Protein AF-A0A167ACC4-F1 (afdb_monomer_lite)

Sequence (88 aa):
MIKNILALVLTFSFIFSASALGSDKEATKANYKVCHYKLTSATSNSTYPSWEKKTVRPWQDCPPSWTVAAPNSKITVGIYVYLFTTYR

Radius of gyration: 22.84 Å; chains: 1; bounding box: 39×72×46 Å

Secondary structure (DSSP, 8-state):
----------------------SHHHHTT-S-EEEEEEEEEE-TT--S-SEEEEEE-TTSPPPSEEEEEPTTS--EEEEEEEEEEEE-

Organism: NCBI:txid1365251

Structure (mmCIF, N/CA/C/O backbone):
data_AF-A0A167ACC4-F1
#
_entry.id   AF-A0A167ACC4-F1
#
loop_
_atom_site.group_PDB
_atom_site.id
_atom_site.type_symbol
_atom_site.label_atom_id
_atom_site.label_alt_id
_atom_site.label_comp_id
_atom_site.label_asym_id
_atom_site.label_entity_id
_atom_site.label_seq_id
_atom_site.pdbx_PDB_ins_code
_atom_site.Cartn_x
_atom_site.Cartn_y
_atom_site.Cartn_z
_atom_site.occupancy
_atom_site.B_iso_or_equiv
_atom_site.auth_seq_id
_atom_site.auth_comp_id
_atom_site.auth_asym_id
_atom_site.auth_atom_id
_atom_site.pdbx_PDB_model_num
ATOM 1 N N . MET A 1 1 ? 23.708 56.729 26.563 1.00 37.34 1 MET A N 1
ATOM 2 C CA . MET A 1 1 ? 22.292 56.946 26.200 1.00 37.34 1 MET A CA 1
ATOM 3 C C . MET A 1 1 ? 21.929 55.945 25.103 1.00 37.34 1 MET A C 1
ATOM 5 O O . MET A 1 1 ? 22.644 55.920 24.117 1.00 37.34 1 MET A O 1
ATOM 9 N N . ILE A 1 2 ? 20.906 55.103 25.354 1.00 43.94 2 ILE A N 1
ATOM 10 C CA . ILE A 1 2 ? 20.060 54.324 24.404 1.00 43.94 2 ILE A CA 1
ATOM 11 C C . ILE A 1 2 ? 20.842 53.428 23.404 1.00 43.94 2 ILE A C 1
ATOM 13 O O . ILE A 1 2 ? 21.322 53.913 22.393 1.00 43.94 2 ILE A O 1
ATOM 17 N N . LYS A 1 3 ? 21.158 52.141 23.646 1.00 44.72 3 LYS A N 1
ATOM 18 C CA . LYS A 1 3 ? 20.312 50.918 23.729 1.00 44.72 3 LYS A CA 1
ATOM 19 C C . LYS A 1 3 ? 19.168 50.849 22.698 1.00 44.72 3 LYS A C 1
ATOM 21 O O . LYS A 1 3 ? 18.018 51.060 23.056 1.00 44.72 3 LYS A O 1
ATOM 26 N N . ASN A 1 4 ? 19.484 50.462 21.456 1.00 48.31 4 ASN A N 1
ATOM 27 C CA . ASN A 1 4 ? 18.487 49.973 20.498 1.00 48.31 4 ASN A CA 1
ATOM 28 C C . ASN A 1 4 ? 18.582 48.451 20.377 1.00 48.31 4 ASN A C 1
ATOM 30 O O . ASN A 1 4 ? 19.537 47.889 19.847 1.00 48.31 4 ASN A O 1
ATOM 34 N N . ILE A 1 5 ? 17.575 47.817 20.964 1.00 57.00 5 ILE A N 1
ATOM 35 C CA . ILE A 1 5 ? 17.336 46.383 21.028 1.00 57.00 5 ILE A CA 1
ATOM 36 C C . ILE A 1 5 ? 16.795 45.961 19.661 1.00 57.00 5 ILE A C 1
ATOM 38 O O . ILE A 1 5 ? 15.709 46.387 19.271 1.00 57.00 5 ILE A O 1
ATOM 42 N N . LEU A 1 6 ? 17.559 45.155 18.922 1.00 52.72 6 LEU A N 1
ATOM 43 C CA . LEU A 1 6 ? 17.069 44.533 17.697 1.00 52.72 6 LEU A CA 1
ATOM 44 C C . LEU A 1 6 ? 16.066 43.441 18.090 1.00 52.72 6 LEU A C 1
ATOM 46 O O . LEU A 1 6 ? 16.395 42.520 18.838 1.00 52.72 6 LEU A O 1
ATOM 50 N N . ALA A 1 7 ? 14.825 43.612 17.641 1.00 58.59 7 ALA A N 1
ATOM 51 C CA . ALA A 1 7 ? 13.685 42.787 17.998 1.00 58.59 7 ALA A CA 1
ATOM 52 C C . ALA A 1 7 ? 13.880 41.325 17.563 1.00 58.59 7 ALA A C 1
ATOM 54 O O . ALA A 1 7 ? 14.090 41.019 16.390 1.00 58.59 7 ALA A O 1
ATOM 55 N N . LEU A 1 8 ? 13.781 40.427 18.542 1.00 45.97 8 LEU A N 1
ATOM 56 C CA . LEU A 1 8 ? 13.746 38.982 18.373 1.00 45.97 8 LEU A CA 1
ATOM 57 C C . LEU A 1 8 ? 12.398 38.603 17.736 1.00 45.97 8 LEU A C 1
ATOM 59 O O . LEU A 1 8 ? 11.361 38.632 18.399 1.00 45.97 8 LEU A O 1
ATOM 63 N N . VAL A 1 9 ? 12.393 38.281 16.443 1.00 58.03 9 VAL A N 1
ATOM 64 C CA . VAL A 1 9 ? 11.199 37.782 15.749 1.00 58.03 9 VAL A CA 1
ATOM 65 C C . VAL A 1 9 ? 10.973 36.329 16.171 1.00 58.03 9 VAL A C 1
ATOM 67 O O . VAL A 1 9 ? 11.559 35.405 15.612 1.00 58.03 9 VAL A O 1
ATOM 70 N N . LEU A 1 10 ? 10.136 36.127 17.189 1.00 54.19 10 LEU A N 1
ATOM 71 C CA . LEU A 1 10 ? 9.595 34.817 17.549 1.00 54.19 10 LEU A CA 1
ATOM 72 C C . LEU A 1 10 ? 8.545 34.426 16.503 1.00 54.19 10 LEU A C 1
ATOM 74 O O . LEU A 1 10 ? 7.378 34.806 16.599 1.00 54.19 10 LEU A O 1
ATOM 78 N N . THR A 1 11 ? 8.959 33.683 15.479 1.00 60.22 11 THR A N 1
ATOM 79 C CA . THR A 1 11 ? 8.027 33.019 14.568 1.00 60.22 11 THR A CA 1
ATOM 80 C C . THR A 1 11 ? 7.351 31.875 15.319 1.00 60.22 11 THR A C 1
ATOM 82 O O . THR A 1 11 ? 7.945 30.855 15.661 1.00 60.22 11 THR A O 1
ATOM 85 N N . PH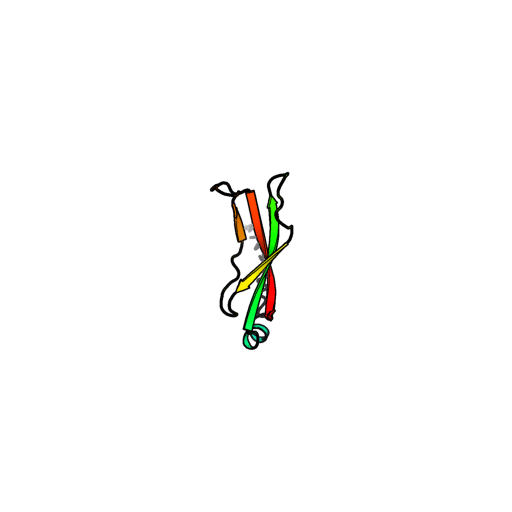E A 1 12 ? 6.082 32.100 15.641 1.00 49.19 12 PHE A N 1
ATOM 86 C CA . PHE A 1 12 ? 5.208 31.148 16.304 1.00 49.19 12 PHE A CA 1
ATOM 87 C C . PHE A 1 12 ? 4.827 30.059 15.291 1.00 49.19 12 PHE A C 1
ATOM 89 O O . PHE A 1 12 ? 3.872 30.202 14.529 1.00 49.19 12 PHE A O 1
ATOM 96 N N . SER A 1 13 ? 5.609 28.982 15.224 1.00 59.66 13 SER A N 1
ATOM 97 C CA . SER A 1 13 ? 5.252 27.802 14.435 1.00 59.66 13 SER A CA 1
ATOM 98 C C . SER A 1 13 ? 4.062 27.108 15.097 1.00 59.66 13 SER A C 1
ATOM 100 O O . SER A 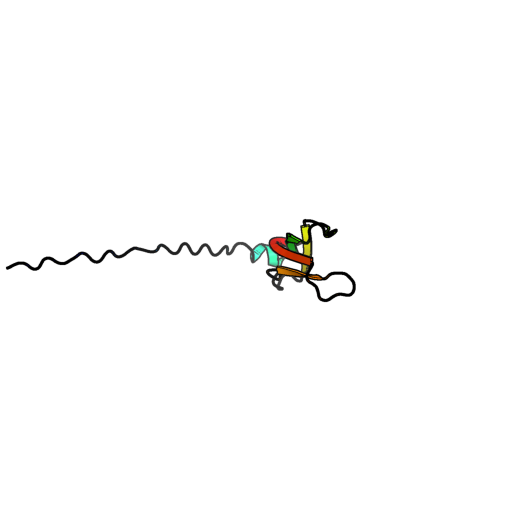1 13 ? 4.230 26.309 16.017 1.00 59.66 13 SER A O 1
ATOM 102 N N . PHE A 1 14 ? 2.844 27.416 14.646 1.00 54.16 14 PHE A N 1
ATOM 103 C CA . PHE A 1 14 ? 1.668 26.602 14.944 1.00 54.16 14 PHE A CA 1
ATOM 104 C C . PHE A 1 14 ? 1.860 25.229 14.292 1.00 54.16 14 PHE A C 1
ATOM 106 O O . PHE A 1 14 ? 1.642 25.052 13.094 1.00 54.16 14 PHE A O 1
ATOM 113 N N . ILE A 1 15 ? 2.296 24.246 15.079 1.00 63.97 15 ILE A N 1
ATOM 114 C CA . ILE A 1 15 ? 2.270 22.845 14.666 1.00 63.97 15 ILE A CA 1
ATOM 115 C C . ILE A 1 15 ? 0.809 22.400 14.751 1.00 63.97 15 ILE A C 1
ATOM 117 O O . ILE A 1 15 ? 0.302 22.082 15.826 1.00 63.97 15 ILE A O 1
ATOM 121 N N . PHE A 1 16 ? 0.109 22.410 13.617 1.00 51.50 16 PHE A N 1
ATOM 122 C CA . PHE A 1 16 ? -1.209 21.793 13.510 1.00 51.50 16 PHE A CA 1
ATOM 123 C C . PHE A 1 16 ? -1.031 20.271 13.445 1.00 51.50 16 PHE A C 1
ATOM 125 O O . PHE A 1 16 ? -1.027 19.668 12.374 1.00 51.50 16 PHE A O 1
ATOM 132 N N . SER A 1 17 ? -0.834 19.637 14.600 1.00 55.59 17 SER A N 1
ATOM 133 C CA . SER A 1 17 ? -0.899 18.179 14.719 1.00 55.59 17 SER A CA 1
ATOM 134 C C . SER A 1 17 ? -2.364 17.752 14.723 1.00 55.59 17 SER A C 1
ATOM 136 O O . SER A 1 17 ? -2.968 17.566 15.776 1.00 55.59 17 SER A O 1
ATOM 138 N N . ALA A 1 18 ? -2.957 17.609 13.539 1.00 53.72 18 ALA A N 1
ATOM 139 C CA . ALA A 1 18 ? -4.219 16.895 13.395 1.00 53.72 18 ALA A CA 1
ATOM 140 C C . ALA A 1 18 ? -3.959 15.387 13.548 1.00 53.72 18 ALA A C 1
ATOM 142 O O . ALA A 1 18 ? -3.673 14.694 12.574 1.00 53.72 18 ALA A O 1
ATOM 143 N N . SER A 1 19 ? -4.039 14.860 14.769 1.00 59.31 19 SER A N 1
ATOM 144 C CA . SER A 1 19 ? -4.155 13.418 14.990 1.00 59.31 19 SER A CA 1
ATOM 145 C C . SER A 1 19 ? -5.621 13.015 14.823 1.00 59.31 19 SER A C 1
ATOM 147 O O . SER A 1 19 ? -6.470 13.258 15.681 1.00 59.31 19 SER A O 1
ATOM 149 N N . ALA A 1 20 ? -5.941 12.414 13.678 1.00 53.44 20 ALA A N 1
ATOM 150 C CA . ALA A 1 20 ? -7.252 11.837 13.420 1.00 53.44 20 ALA A CA 1
ATOM 151 C C . ALA A 1 20 ? -7.474 10.601 14.318 1.00 53.44 20 ALA A C 1
ATOM 153 O O . ALA A 1 20 ? -7.194 9.475 13.923 1.00 53.44 20 ALA A O 1
ATOM 154 N N . LEU A 1 21 ? -8.019 10.804 15.520 1.00 50.09 21 LEU A N 1
ATOM 155 C CA . LEU A 1 21 ? -8.464 9.756 16.462 1.00 50.09 21 LEU A CA 1
ATOM 156 C C . LEU A 1 21 ? -9.772 9.053 16.023 1.00 50.09 21 LEU A C 1
ATOM 158 O O . LEU A 1 21 ? -10.500 8.486 16.832 1.00 50.09 21 LEU A O 1
ATOM 162 N N . GLY A 1 22 ? -10.110 9.106 14.733 1.00 48.50 22 GLY A N 1
ATOM 163 C CA . GLY A 1 22 ? -11.404 8.656 14.214 1.00 48.50 22 GLY A CA 1
ATOM 164 C C . GLY A 1 22 ? -11.536 7.152 13.957 1.00 48.50 22 GLY A C 1
ATOM 165 O O . GLY A 1 22 ? -12.620 6.721 13.587 1.00 48.50 22 GLY A O 1
ATOM 166 N N . SER A 1 23 ? -10.481 6.342 14.111 1.00 53.91 23 SER A N 1
ATOM 167 C CA . SER A 1 23 ? -10.490 4.951 13.612 1.00 53.91 23 SER A CA 1
ATOM 168 C C . SER A 1 23 ? -10.804 3.872 14.659 1.00 53.91 23 SER A C 1
ATOM 170 O O . SER A 1 23 ? -11.227 2.776 14.293 1.00 53.91 23 SER A O 1
ATOM 172 N N . ASP A 1 24 ? -10.673 4.156 15.957 1.00 52.25 24 ASP A N 1
ATOM 173 C CA . ASP A 1 24 ? -10.672 3.084 16.970 1.00 52.25 24 ASP A CA 1
ATOM 174 C C . ASP A 1 24 ? -12.068 2.508 17.267 1.00 52.25 24 ASP A C 1
ATOM 176 O O . ASP A 1 24 ? -12.223 1.329 17.603 1.00 52.25 24 ASP A O 1
ATOM 180 N N . LYS A 1 25 ? -13.125 3.318 17.116 1.00 50.91 25 LYS A N 1
ATOM 181 C CA . LYS A 1 25 ? -14.501 2.886 17.425 1.00 50.91 25 LYS A CA 1
ATOM 182 C C . LYS A 1 25 ? -15.167 2.093 16.301 1.00 50.91 25 LYS A C 1
ATOM 184 O O . LYS A 1 25 ? -16.084 1.324 16.569 1.00 50.91 25 LYS A O 1
ATOM 189 N N . GLU A 1 26 ? -14.715 2.262 15.064 1.00 53.84 26 GLU A N 1
ATOM 190 C CA . GLU A 1 26 ? -15.240 1.524 13.910 1.00 53.84 26 GLU A CA 1
ATOM 191 C C . GLU A 1 26 ? -14.486 0.195 13.720 1.00 53.84 26 GLU A C 1
ATOM 193 O O . GLU A 1 26 ? -15.082 -0.826 13.380 1.00 53.84 26 GLU A O 1
ATOM 198 N N . ALA A 1 27 ? -13.198 0.168 14.085 1.00 56.31 27 ALA A N 1
ATOM 199 C CA . ALA A 1 27 ? -12.363 -1.031 14.079 1.00 56.31 27 ALA A CA 1
ATOM 200 C C . ALA A 1 27 ? -12.805 -2.116 15.082 1.00 56.31 27 ALA A C 1
ATOM 202 O O . ALA A 1 27 ? -12.564 -3.298 14.847 1.00 56.31 27 ALA A O 1
ATOM 203 N N . THR A 1 28 ? -13.463 -1.751 16.188 1.00 59.88 28 THR A N 1
ATOM 204 C CA . THR A 1 28 ? -13.807 -2.685 17.283 1.00 59.88 28 THR A CA 1
ATOM 205 C C . THR A 1 28 ? -14.938 -3.665 16.957 1.00 59.88 28 THR A C 1
ATOM 207 O O . THR A 1 28 ? -15.099 -4.650 17.674 1.00 59.88 28 THR A O 1
ATOM 210 N N . LYS A 1 29 ? -15.704 -3.442 15.879 1.00 71.00 29 LYS A N 1
ATOM 211 C CA . LYS A 1 29 ? -16.771 -4.357 15.420 1.00 71.00 29 LYS A CA 1
ATOM 212 C C . LYS A 1 29 ? -16.466 -5.065 14.097 1.00 71.00 29 LYS A C 1
ATOM 214 O O . LYS A 1 29 ? -17.238 -5.927 13.687 1.00 71.00 29 LYS A O 1
ATOM 219 N N . ALA A 1 30 ? -15.383 -4.692 13.423 1.00 75.88 30 ALA A N 1
ATOM 220 C CA . ALA A 1 30 ? -15.026 -5.234 12.120 1.00 75.88 30 ALA A CA 1
ATOM 221 C C . ALA A 1 30 ? -14.251 -6.546 12.261 1.00 75.88 30 ALA A C 1
ATOM 223 O O . ALA A 1 30 ? -13.401 -6.682 13.140 1.00 75.88 30 ALA A O 1
ATOM 224 N N . ASN A 1 31 ? -14.499 -7.498 11.364 1.00 85.81 31 ASN A N 1
ATOM 225 C CA . ASN A 1 31 ? -13.735 -8.745 11.315 1.00 85.81 31 ASN A CA 1
ATOM 226 C C . ASN A 1 31 ? -12.411 -8.540 10.578 1.00 85.81 31 ASN A C 1
ATOM 228 O O . ASN A 1 31 ? -11.418 -9.205 10.878 1.00 85.81 31 ASN A O 1
ATOM 232 N N . TYR A 1 32 ? -12.392 -7.601 9.626 1.00 86.75 32 TYR A N 1
ATOM 233 C CA . TYR A 1 32 ? -11.241 -7.346 8.779 1.00 86.75 32 TYR A CA 1
ATOM 234 C C . TYR A 1 32 ? -11.033 -5.863 8.488 1.00 86.75 32 TYR A C 1
ATOM 236 O O . TYR A 1 32 ? -11.961 -5.068 8.330 1.00 86.75 32 TYR A O 1
ATOM 244 N N . LYS A 1 33 ? -9.759 -5.518 8.336 1.00 92.19 33 LYS A N 1
ATOM 245 C CA . LYS A 1 33 ? -9.292 -4.233 7.837 1.00 92.19 33 LYS A CA 1
ATOM 246 C C . LYS A 1 33 ? -8.878 -4.404 6.380 1.00 92.19 33 LYS A C 1
ATOM 248 O O . LYS A 1 33 ? -8.078 -5.280 6.062 1.00 92.19 33 LYS A O 1
ATOM 253 N N . VAL A 1 34 ? -9.418 -3.584 5.487 1.00 94.75 34 VAL A N 1
ATOM 254 C CA . VAL A 1 34 ? -9.085 -3.583 4.058 1.00 94.75 34 VAL A CA 1
ATOM 255 C C . VAL A 1 34 ? -8.280 -2.330 3.740 1.00 94.75 34 VAL A C 1
ATOM 257 O O . VAL A 1 34 ? -8.796 -1.216 3.777 1.00 94.75 34 VAL A O 1
ATOM 260 N N . CYS A 1 35 ? -7.016 -2.534 3.405 1.00 95.12 35 CYS A N 1
ATOM 261 C CA . CYS A 1 35 ? -6.052 -1.512 3.037 1.00 95.12 35 CYS A CA 1
ATOM 262 C C . CYS A 1 35 ? -6.111 -1.282 1.521 1.00 95.12 35 CYS A C 1
ATOM 264 O O . CYS A 1 35 ? -5.919 -2.231 0.755 1.00 95.12 35 CYS A O 1
ATOM 266 N N . HIS A 1 36 ? -6.364 -0.049 1.081 1.00 96.31 36 HIS A N 1
ATOM 267 C CA . HIS A 1 36 ? -6.446 0.316 -0.337 1.00 96.31 36 HIS A CA 1
ATOM 268 C C . HIS A 1 36 ? -5.163 1.001 -0.791 1.00 96.31 36 HIS A C 1
ATOM 270 O O . HIS A 1 36 ? -4.677 1.941 -0.156 1.00 96.31 36 HIS A O 1
ATOM 276 N N . TYR A 1 37 ? -4.641 0.534 -1.919 1.00 97.19 37 TYR A N 1
ATOM 277 C CA . TYR A 1 37 ? -3.371 0.959 -2.481 1.00 97.19 37 TYR A CA 1
ATOM 278 C C . TYR A 1 37 ? -3.536 1.447 -3.908 1.00 97.19 37 TYR A C 1
ATOM 280 O O . TYR A 1 37 ? -4.278 0.852 -4.691 1.00 97.19 37 TYR A O 1
ATOM 288 N N . LYS A 1 38 ? -2.767 2.473 -4.263 1.00 96.56 38 LYS A N 1
ATOM 289 C CA . LYS A 1 38 ? -2.663 2.970 -5.632 1.00 96.56 38 LYS A CA 1
ATOM 290 C C . LYS A 1 38 ? -1.269 2.702 -6.182 1.00 96.56 38 LYS A C 1
ATOM 292 O O . LYS A 1 38 ? -0.281 2.905 -5.476 1.00 96.56 38 LYS A O 1
ATOM 297 N N . LEU A 1 39 ? -1.196 2.260 -7.433 1.00 95.00 39 LEU A N 1
ATOM 298 C CA . LEU A 1 39 ? 0.062 2.125 -8.160 1.00 95.00 39 LEU A CA 1
ATOM 299 C C . LEU A 1 39 ? 0.600 3.530 -8.466 1.00 95.00 39 LEU A C 1
ATOM 301 O O . LEU A 1 39 ? -0.065 4.313 -9.146 1.00 95.00 39 LEU A O 1
ATOM 305 N N . THR A 1 40 ? 1.768 3.875 -7.929 1.00 93.75 40 THR A N 1
ATOM 306 C CA . THR A 1 40 ? 2.374 5.213 -8.082 1.00 93.75 40 THR A CA 1
ATOM 307 C C . THR A 1 40 ? 3.577 5.217 -9.012 1.00 93.75 40 THR A C 1
ATOM 309 O O . THR A 1 40 ? 3.903 6.246 -9.595 1.00 93.75 40 THR A O 1
ATOM 312 N N . SER A 1 41 ? 4.222 4.068 -9.175 1.00 89.38 41 SER A N 1
ATOM 313 C CA . SER A 1 41 ? 5.311 3.864 -10.117 1.00 89.38 41 SER A CA 1
ATOM 314 C C . SER A 1 41 ? 5.126 2.509 -10.768 1.00 89.38 41 SER A C 1
ATOM 316 O O . SER A 1 41 ? 4.799 1.543 -10.078 1.00 89.38 41 SER A O 1
ATOM 318 N N . ALA A 1 42 ? 5.299 2.452 -12.082 1.00 88.88 42 ALA A N 1
ATOM 319 C CA . ALA A 1 42 ? 5.222 1.228 -12.853 1.00 88.88 42 ALA A CA 1
ATOM 320 C C . ALA A 1 42 ? 6.091 1.354 -14.105 1.00 88.88 42 ALA A C 1
ATOM 322 O O . ALA A 1 42 ? 6.275 2.456 -14.629 1.00 88.88 42 ALA A O 1
ATOM 323 N N . THR A 1 43 ? 6.612 0.236 -14.601 1.00 84.69 43 THR A N 1
ATOM 324 C CA . THR A 1 43 ? 7.215 0.204 -15.938 1.00 84.69 43 THR A CA 1
ATOM 325 C C . THR A 1 43 ? 6.154 0.513 -17.001 1.00 84.69 43 THR A C 1
ATOM 327 O O . THR A 1 43 ? 4.969 0.235 -16.813 1.00 84.69 43 THR A O 1
ATOM 330 N N . SER A 1 44 ? 6.563 1.095 -18.132 1.00 77.00 44 SER A N 1
ATOM 331 C CA . SER A 1 44 ? 5.652 1.584 -19.185 1.00 77.00 44 SER A CA 1
ATOM 332 C C . SER A 1 44 ? 4.703 0.522 -19.755 1.00 77.00 44 SER A C 1
ATOM 334 O O . SER A 1 44 ? 3.615 0.865 -20.204 1.00 77.00 44 SER A O 1
ATOM 336 N N . ASN A 1 45 ? 5.082 -0.757 -19.682 1.00 73.44 45 ASN A N 1
ATOM 337 C CA . ASN A 1 45 ? 4.281 -1.898 -20.139 1.00 73.44 45 ASN A CA 1
ATOM 338 C C . ASN A 1 45 ? 3.708 -2.726 -18.973 1.00 73.44 45 ASN A C 1
ATOM 340 O O . ASN A 1 45 ? 3.457 -3.922 -19.117 1.00 73.44 45 ASN A O 1
ATOM 344 N N . SER A 1 46 ? 3.562 -2.124 -17.792 1.00 77.56 46 SER A N 1
ATOM 345 C CA . SER A 1 46 ? 3.025 -2.803 -16.617 1.00 77.56 46 SER A CA 1
ATOM 346 C C . SER A 1 46 ? 1.583 -3.256 -16.848 1.00 77.56 46 SER A C 1
ATOM 348 O O . SER A 1 46 ? 0.699 -2.445 -17.110 1.00 77.56 46 SER A O 1
ATOM 350 N N . THR A 1 47 ? 1.333 -4.551 -16.660 1.00 87.12 47 THR A N 1
ATOM 351 C CA . THR A 1 47 ? -0.016 -5.138 -16.641 1.00 87.12 47 THR A CA 1
ATOM 352 C C . THR A 1 47 ? -0.666 -5.078 -15.256 1.00 87.12 47 THR A C 1
ATOM 354 O O . THR A 1 47 ? -1.784 -5.557 -15.081 1.00 87.12 47 THR A O 1
ATOM 357 N N . TYR A 1 48 ? 0.033 -4.534 -14.254 1.00 89.69 48 TYR A N 1
ATOM 358 C CA . TYR A 1 48 ? -0.486 -4.427 -12.895 1.00 89.69 48 TYR A CA 1
ATOM 359 C C . TYR A 1 48 ? -1.613 -3.390 -12.809 1.00 89.69 48 TYR A C 1
ATOM 361 O O . TYR A 1 48 ? -1.510 -2.316 -13.410 1.00 89.69 48 TYR A O 1
ATOM 369 N N . PRO A 1 49 ? -2.691 -3.682 -12.060 1.00 92.56 49 PRO A N 1
ATOM 370 C CA . PRO A 1 49 ? -3.837 -2.790 -11.964 1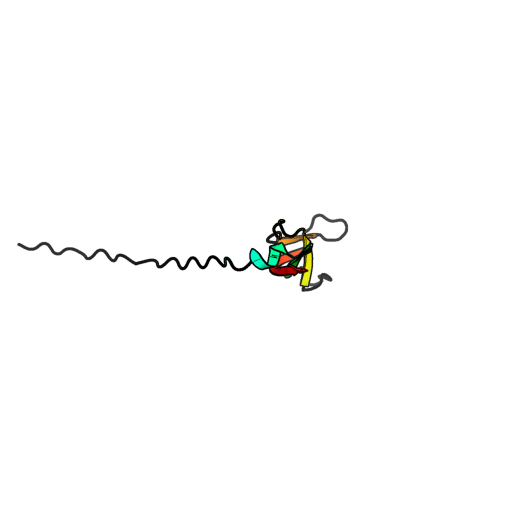.00 92.56 49 PRO A CA 1
ATOM 371 C C . PRO A 1 49 ? -3.475 -1.485 -11.247 1.00 92.56 49 PRO A C 1
ATOM 373 O O . PRO A 1 49 ? -2.660 -1.456 -10.329 1.00 92.56 49 PRO A O 1
ATOM 376 N N . SER A 1 50 ? -4.135 -0.382 -11.594 1.00 93.94 50 SER A N 1
ATOM 377 C CA . SER A 1 50 ? -3.883 0.910 -10.936 1.00 93.94 50 SER A CA 1
ATOM 378 C C . SER A 1 50 ? -4.267 0.932 -9.449 1.00 93.94 50 SER A C 1
ATOM 380 O O . SER A 1 50 ? -3.778 1.785 -8.705 1.00 93.94 50 SER A O 1
ATOM 382 N N . TRP A 1 51 ? -5.098 -0.018 -9.009 1.00 95.19 51 TRP A N 1
ATOM 383 C CA . TRP A 1 51 ? -5.569 -0.163 -7.636 1.00 95.19 51 TRP A CA 1
ATOM 384 C C . TRP A 1 51 ? -5.453 -1.599 -7.148 1.00 95.19 51 TRP A C 1
ATOM 386 O O . TRP A 1 51 ? -5.832 -2.533 -7.850 1.00 95.19 51 TRP A O 1
ATOM 396 N N . GLU A 1 52 ? -5.025 -1.749 -5.900 1.00 96.19 52 GLU A N 1
ATOM 397 C CA . GLU A 1 52 ? -4.967 -3.030 -5.207 1.00 96.19 52 GLU A CA 1
ATOM 398 C C . GLU A 1 52 ? -5.461 -2.925 -3.768 1.00 96.19 52 GLU A C 1
ATOM 400 O O . GLU A 1 52 ? -5.531 -1.843 -3.178 1.00 96.19 52 GLU A O 1
ATOM 405 N N . LYS A 1 53 ? -5.837 -4.074 -3.203 1.00 95.56 53 LYS A N 1
ATOM 406 C CA . LYS A 1 53 ? -6.376 -4.171 -1.847 1.00 95.56 53 LYS A C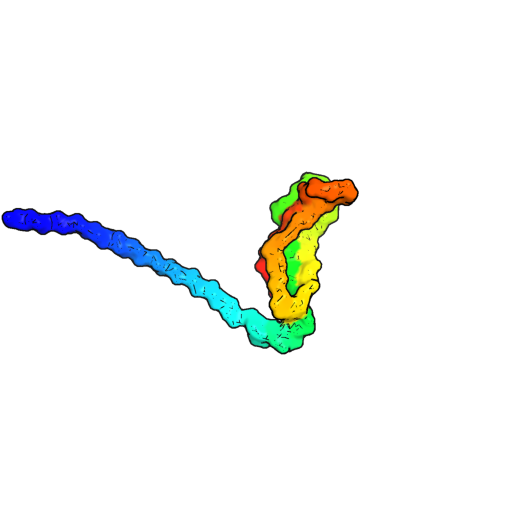A 1
ATOM 407 C C . LYS A 1 53 ? -5.702 -5.306 -1.099 1.00 95.56 53 LYS A C 1
ATOM 409 O O . LYS A 1 53 ? -5.558 -6.401 -1.634 1.00 95.56 53 LYS A O 1
ATOM 414 N N . LYS A 1 54 ? -5.364 -5.066 0.166 1.00 93.56 54 LYS A N 1
ATOM 415 C CA . LYS A 1 54 ? -4.910 -6.110 1.090 1.00 93.56 54 LYS A CA 1
ATOM 416 C C . LYS A 1 54 ? -5.841 -6.181 2.281 1.00 93.56 54 LYS A C 1
ATOM 418 O O . LYS A 1 54 ? -6.206 -5.155 2.846 1.00 93.56 54 LYS A O 1
ATOM 423 N N . THR A 1 55 ? -6.215 -7.397 2.650 1.00 94.44 55 THR A N 1
ATOM 424 C CA . THR A 1 55 ? -7.043 -7.644 3.829 1.00 94.44 55 THR A CA 1
ATOM 425 C C . THR A 1 55 ? -6.136 -8.092 4.962 1.00 94.44 55 THR A C 1
ATOM 427 O O . THR A 1 55 ? -5.371 -9.041 4.802 1.00 94.44 55 THR A O 1
ATOM 430 N N . VAL A 1 56 ? -6.208 -7.399 6.092 1.00 92.94 56 VAL A N 1
ATOM 431 C CA . VAL A 1 56 ? -5.438 -7.682 7.305 1.00 92.94 56 VAL A CA 1
ATOM 432 C C . VAL A 1 56 ? -6.380 -7.757 8.503 1.00 92.94 56 VAL A C 1
ATOM 434 O O . VAL A 1 56 ? -7.568 -7.426 8.412 1.00 92.94 56 VAL A O 1
ATOM 437 N N . ARG A 1 57 ? -5.873 -8.226 9.644 1.00 91.81 57 ARG A N 1
ATOM 438 C CA . ARG A 1 57 ? -6.664 -8.243 10.880 1.00 91.81 57 ARG A CA 1
ATOM 439 C C . ARG A 1 57 ? -6.941 -6.806 11.365 1.00 91.81 57 ARG A C 1
ATOM 441 O O . ARG A 1 57 ? -6.130 -5.918 11.102 1.00 91.81 57 ARG A O 1
ATOM 448 N N . PRO A 1 58 ? -8.026 -6.555 12.117 1.00 88.81 58 PRO A N 1
ATOM 449 C CA . PRO A 1 58 ? -8.397 -5.210 12.578 1.00 88.81 58 PRO A CA 1
ATOM 450 C C . PRO A 1 58 ? -7.304 -4.479 13.368 1.00 88.81 58 PRO A C 1
ATOM 452 O O . PRO A 1 58 ? -7.178 -3.262 13.279 1.00 88.81 58 PRO A O 1
ATOM 455 N N . TRP A 1 59 ? -6.463 -5.215 14.092 1.00 84.75 59 TRP A N 1
ATOM 456 C CA . TRP A 1 59 ? -5.351 -4.666 14.874 1.00 84.75 59 TRP A CA 1
ATOM 457 C C . TRP A 1 59 ? -4.012 -4.632 14.127 1.00 84.75 59 TRP A C 1
ATOM 459 O O . TRP A 1 59 ? -3.025 -4.162 14.677 1.00 84.75 59 TRP A O 1
A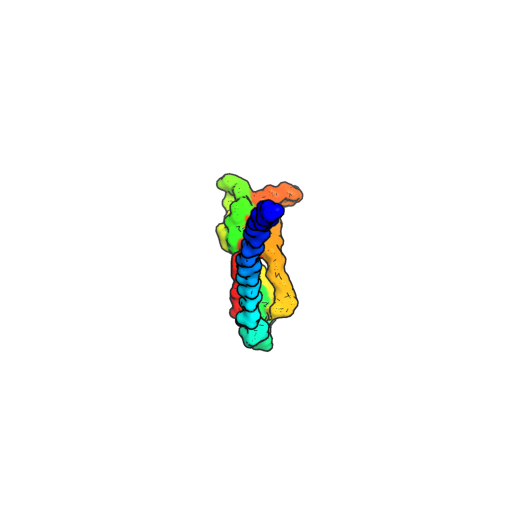TOM 469 N N . GLN A 1 60 ? -3.942 -5.163 12.904 1.00 91.19 60 GLN A N 1
ATOM 470 C CA . GLN A 1 60 ? -2.722 -5.128 12.101 1.00 91.19 60 GLN A CA 1
ATOM 471 C C . GLN A 1 60 ? -2.655 -3.842 11.293 1.00 91.19 60 GLN A C 1
ATOM 473 O O . GLN A 1 60 ? -3.651 -3.424 10.700 1.00 91.19 60 GLN A O 1
ATOM 478 N N . ASP A 1 61 ? -1.479 -3.236 11.229 1.00 90.38 61 ASP A N 1
ATOM 479 C CA . ASP A 1 61 ? -1.271 -2.053 10.406 1.00 90.38 61 ASP A CA 1
ATOM 480 C C . ASP A 1 61 ? -1.234 -2.400 8.920 1.00 90.38 61 ASP A C 1
ATOM 482 O O . ASP A 1 61 ? -0.734 -3.448 8.502 1.00 90.38 61 ASP A O 1
ATOM 486 N N . CYS A 1 62 ? -1.764 -1.486 8.111 1.00 92.25 62 CYS A N 1
ATOM 487 C CA . CYS A 1 62 ? -1.578 -1.527 6.672 1.00 92.25 62 CYS A CA 1
ATOM 488 C C . CYS A 1 62 ? -0.123 -1.156 6.365 1.00 92.25 62 CYS A C 1
ATOM 490 O O . CYS A 1 62 ? 0.305 -0.067 6.753 1.00 92.25 62 CYS A O 1
ATOM 492 N N . PRO A 1 63 ? 0.640 -1.997 5.641 1.00 93.19 63 PRO A N 1
ATOM 493 C CA . PRO A 1 63 ? 1.961 -1.600 5.173 1.00 93.19 63 PRO A CA 1
ATOM 494 C C . PRO A 1 63 ? 1.874 -0.275 4.404 1.00 93.19 63 PRO A C 1
ATOM 496 O O . PRO A 1 63 ? 0.962 -0.137 3.583 1.00 93.19 63 PRO A O 1
ATOM 499 N N . PRO A 1 64 ? 2.790 0.682 4.616 1.00 94.12 64 PRO A N 1
ATOM 500 C CA . PRO A 1 64 ? 2.723 1.994 3.967 1.00 94.12 64 PRO A CA 1
ATOM 501 C C . PRO A 1 64 ? 2.906 1.903 2.446 1.00 94.12 64 PRO A C 1
ATOM 503 O O . PRO A 1 64 ? 2.353 2.697 1.686 1.00 94.12 64 PRO A O 1
ATOM 506 N N . SER A 1 65 ? 3.657 0.910 1.982 1.00 94.69 65 SER A N 1
ATOM 507 C CA . SER A 1 65 ? 3.835 0.611 0.568 1.00 94.69 65 SER A CA 1
ATOM 508 C C . SER A 1 65 ? 4.263 -0.839 0.379 1.00 94.69 65 SER A C 1
ATOM 510 O O . SER A 1 65 ? 4.631 -1.530 1.333 1.00 94.69 65 SER A O 1
ATOM 512 N N . TRP A 1 66 ? 4.198 -1.319 -0.858 1.00 91.81 66 TRP A N 1
ATOM 513 C CA . TRP A 1 66 ? 4.827 -2.575 -1.245 1.00 91.81 66 TRP A CA 1
ATOM 514 C C . TRP A 1 66 ? 5.239 -2.548 -2.715 1.00 91.81 66 TRP A C 1
ATO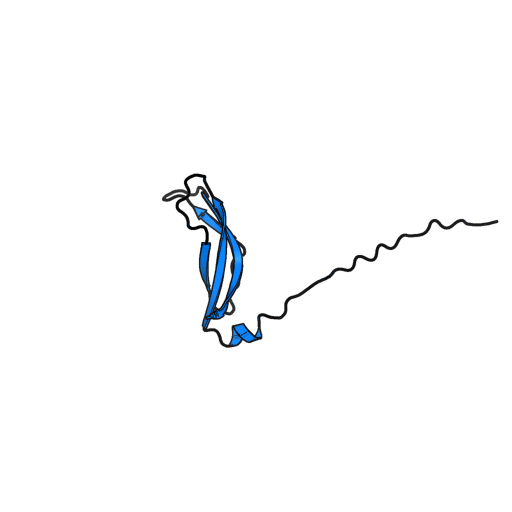M 516 O O . TRP A 1 66 ? 4.634 -1.860 -3.539 1.00 91.81 66 TRP A O 1
ATOM 526 N N . THR A 1 67 ? 6.302 -3.283 -3.026 1.00 92.62 67 THR A N 1
ATOM 527 C CA . THR A 1 67 ? 6.846 -3.391 -4.377 1.00 92.62 67 THR A CA 1
ATOM 528 C C . THR A 1 67 ? 6.320 -4.635 -5.070 1.00 92.62 67 THR A C 1
ATOM 530 O O . THR A 1 67 ? 6.095 -5.671 -4.443 1.00 92.62 67 THR A O 1
ATOM 533 N N . VAL A 1 68 ? 6.158 -4.540 -6.384 1.00 90.75 68 VAL A N 1
ATOM 534 C CA . VAL A 1 68 ? 5.835 -5.684 -7.230 1.00 90.75 68 VAL A CA 1
ATOM 535 C C . VAL A 1 68 ? 7.053 -6.036 -8.051 1.00 90.75 68 VAL A C 1
ATOM 537 O O . VAL A 1 68 ? 7.676 -5.155 -8.645 1.00 90.75 68 VAL A O 1
ATOM 540 N N . ALA A 1 69 ? 7.396 -7.318 -8.070 1.00 89.56 69 ALA A N 1
ATOM 541 C CA . ALA A 1 69 ? 8.518 -7.827 -8.837 1.00 89.56 69 ALA A CA 1
ATOM 542 C C . ALA A 1 69 ? 8.063 -8.342 -10.209 1.00 89.56 69 ALA A C 1
ATOM 544 O O . ALA A 1 69 ? 6.921 -8.773 -10.383 1.00 89.56 69 ALA A O 1
ATOM 545 N N . ALA A 1 70 ? 8.954 -8.298 -11.197 1.00 85.06 70 ALA A N 1
ATOM 546 C CA . ALA A 1 70 ? 8.737 -8.996 -12.458 1.00 85.06 70 ALA A CA 1
ATOM 547 C C . ALA A 1 70 ? 8.635 -10.517 -12.218 1.00 85.06 70 ALA A C 1
ATOM 549 O O . ALA A 1 70 ? 9.315 -11.038 -11.326 1.00 85.06 70 ALA A O 1
ATOM 550 N N . PRO A 1 71 ? 7.843 -11.251 -13.024 1.00 84.00 71 PRO A N 1
ATOM 551 C CA . PRO A 1 71 ? 7.802 -12.707 -12.955 1.00 84.00 71 PRO A CA 1
ATOM 552 C C . PRO A 1 71 ? 9.214 -13.300 -13.022 1.00 84.00 71 PRO A C 1
ATOM 554 O O . PRO A 1 71 ? 10.010 -12.918 -13.879 1.00 84.00 71 PRO A O 1
ATOM 557 N N . ASN A 1 72 ? 9.528 -14.225 -12.111 1.00 85.62 72 ASN A N 1
ATOM 558 C CA . ASN A 1 72 ? 10.826 -14.910 -12.024 1.00 85.62 72 ASN A CA 1
ATOM 559 C C . ASN A 1 72 ? 12.049 -13.987 -11.851 1.00 85.62 72 ASN A C 1
ATOM 561 O O . ASN A 1 72 ? 13.173 -14.381 -12.156 1.00 85.62 72 ASN A O 1
ATOM 565 N N . SER A 1 73 ? 11.859 -12.764 -11.356 1.00 81.75 73 SER A N 1
ATOM 566 C CA . SER A 1 73 ? 12.932 -11.790 -11.178 1.00 81.75 73 SER A CA 1
ATOM 567 C C . SER A 1 73 ? 12.814 -11.065 -9.840 1.00 81.75 73 SER A C 1
ATOM 569 O O . SER A 1 73 ? 11.749 -10.997 -9.236 1.00 81.75 73 SER A O 1
ATOM 571 N N . LYS A 1 74 ? 13.930 -10.498 -9.369 1.00 84.25 74 LYS A N 1
ATOM 572 C CA . LYS A 1 74 ? 13.964 -9.584 -8.213 1.00 84.25 74 LYS A CA 1
ATOM 573 C C . LYS A 1 74 ? 13.835 -8.114 -8.621 1.00 84.25 74 LYS A C 1
ATOM 575 O O . LYS A 1 74 ? 13.946 -7.231 -7.776 1.00 84.25 74 LYS A O 1
ATOM 580 N N . ILE A 1 75 ? 13.640 -7.842 -9.910 1.00 87.88 75 ILE A N 1
ATOM 581 C CA . ILE A 1 75 ? 13.492 -6.484 -10.428 1.00 87.88 75 ILE A CA 1
ATOM 582 C C . ILE A 1 75 ? 12.119 -5.953 -10.028 1.00 87.88 75 ILE A C 1
ATOM 584 O O . ILE A 1 75 ? 11.094 -6.504 -10.432 1.00 87.88 75 ILE A O 1
ATOM 588 N N . THR A 1 76 ? 12.110 -4.864 -9.262 1.00 88.44 76 THR A N 1
ATOM 589 C CA . THR A 1 76 ? 10.896 -4.106 -8.961 1.00 88.44 76 THR A CA 1
ATOM 590 C C . THR A 1 76 ? 10.378 -3.445 -10.231 1.00 88.44 76 THR A C 1
ATOM 592 O O . THR A 1 76 ? 11.089 -2.681 -10.879 1.00 88.44 76 THR A O 1
ATOM 595 N N . VAL A 1 77 ? 9.126 -3.723 -10.567 1.00 91.00 77 VAL A N 1
ATOM 596 C CA . VAL A 1 77 ? 8.431 -3.188 -11.746 1.00 91.00 77 VAL A CA 1
ATOM 597 C C . VAL A 1 77 ? 7.221 -2.337 -11.387 1.00 91.00 77 VAL A C 1
ATOM 599 O O . VAL A 1 77 ? 6.639 -1.716 -12.271 1.00 91.00 77 VAL A O 1
ATOM 602 N N . GLY A 1 78 ? 6.857 -2.279 -10.105 1.00 92.94 78 GLY A N 1
ATOM 603 C CA . GLY A 1 78 ? 5.808 -1.395 -9.626 1.00 92.94 78 GLY A CA 1
ATOM 604 C C . GLY A 1 78 ? 5.894 -1.116 -8.131 1.00 92.94 78 GLY A C 1
ATOM 605 O O . GLY A 1 78 ? 6.467 -1.902 -7.374 1.00 92.94 78 GLY A O 1
ATOM 606 N N . ILE A 1 79 ? 5.326 0.010 -7.708 1.00 95.06 79 ILE A N 1
ATOM 607 C CA . ILE A 1 79 ? 5.221 0.409 -6.303 1.00 95.06 79 ILE A CA 1
ATOM 608 C C . ILE A 1 79 ? 3.780 0.810 -6.014 1.00 95.06 79 ILE A C 1
ATOM 610 O O . ILE A 1 79 ? 3.244 1.743 -6.614 1.00 95.06 79 ILE A O 1
ATOM 614 N N . TYR A 1 80 ? 3.178 0.118 -5.057 1.00 96.50 80 TYR A N 1
ATOM 615 C CA . TYR A 1 80 ? 1.879 0.452 -4.501 1.00 96.50 80 TYR A CA 1
ATOM 616 C C . TYR A 1 80 ? 2.056 1.250 -3.219 1.00 96.50 80 TYR A C 1
ATOM 618 O O . TYR A 1 80 ? 2.796 0.836 -2.327 1.00 96.50 80 TYR A O 1
ATOM 626 N N . VAL A 1 81 ? 1.341 2.365 -3.101 1.00 96.62 81 VAL A N 1
ATOM 627 C CA . VAL A 1 81 ? 1.347 3.222 -1.910 1.00 96.62 81 VAL A CA 1
ATOM 628 C C . VAL A 1 81 ? -0.025 3.178 -1.255 1.00 96.62 81 VAL A C 1
ATOM 630 O O . VAL A 1 81 ? -1.051 3.264 -1.936 1.00 96.62 81 VAL A O 1
ATOM 633 N N . TYR A 1 82 ? -0.029 2.990 0.063 1.00 96.12 82 TYR A N 1
ATOM 634 C CA . TYR A 1 82 ? -1.234 3.008 0.880 1.00 96.12 82 TYR A CA 1
ATOM 635 C C . TYR A 1 82 ? -1.890 4.383 0.806 1.00 96.12 82 TYR A C 1
ATOM 637 O O . TYR A 1 82 ? -1.213 5.395 0.986 1.00 96.12 82 TYR A O 1
ATOM 645 N N . LEU A 1 83 ? -3.203 4.416 0.580 1.00 95.38 83 LEU A N 1
ATOM 646 C CA . LEU A 1 83 ? -3.967 5.662 0.614 1.00 95.38 83 LEU A CA 1
ATOM 647 C C . LEU A 1 83 ? -4.943 5.713 1.784 1.00 95.38 83 LEU A C 1
ATOM 649 O O . LEU A 1 83 ? -4.974 6.700 2.512 1.00 95.38 83 LEU A O 1
ATOM 653 N N . PHE A 1 84 ? -5.761 4.674 1.954 1.00 93.31 84 PHE A N 1
ATOM 654 C CA . PHE A 1 84 ? -6.793 4.658 2.987 1.00 93.31 84 PHE A CA 1
ATOM 655 C C . PHE A 1 84 ? -7.207 3.237 3.364 1.00 93.31 84 PHE A C 1
ATOM 657 O O . PHE A 1 84 ? -6.904 2.259 2.677 1.00 93.31 84 PHE A O 1
ATOM 664 N N . THR A 1 85 ? -7.939 3.141 4.468 1.00 94.00 85 THR A N 1
ATOM 665 C CA . THR A 1 85 ? -8.457 1.893 5.020 1.00 94.00 85 THR A CA 1
ATOM 666 C C . THR A 1 85 ? -9.979 1.917 5.032 1.00 94.00 85 THR A C 1
ATOM 668 O O . THR A 1 85 ? -10.585 2.956 5.273 1.00 94.00 85 THR A O 1
ATOM 671 N N . THR A 1 86 ? -10.597 0.760 4.811 1.00 93.31 86 THR A N 1
ATOM 672 C CA . THR A 1 86 ? -12.020 0.516 5.083 1.00 93.31 86 THR A CA 1
ATOM 673 C C . THR A 1 86 ? -12.174 -0.723 5.953 1.00 93.31 86 THR A C 1
ATOM 675 O O . THR A 1 86 ? -11.332 -1.617 5.893 1.00 93.31 86 THR A O 1
ATOM 678 N N . TYR A 1 87 ? -13.271 -0.829 6.690 1.00 90.25 87 TYR A N 1
ATOM 679 C CA . TYR A 1 87 ? -13.548 -1.963 7.570 1.00 90.25 87 TYR A CA 1
ATOM 680 C C . TYR A 1 87 ? -14.663 -2.853 7.000 1.00 90.25 87 TYR A C 1
ATOM 682 O O . TYR A 1 87 ? -15.545 -2.360 6.293 1.00 90.25 87 TYR A O 1
ATOM 690 N N . ARG A 1 88 ? -14.583 -4.166 7.247 1.00 82.62 88 ARG A N 1
ATOM 691 C CA . ARG A 1 88 ? -15.576 -5.177 6.848 1.00 82.62 88 ARG A CA 1
ATOM 692 C C . ARG A 1 88 ? -15.869 -6.153 7.980 1.00 82.62 88 ARG A C 1
ATOM 694 O O . ARG A 1 88 ? -14.932 -6.482 8.746 1.00 82.62 88 ARG A O 1
#

Foldseek 3Di:
DDDDDDDDPPPPPPPPPPPCPPQDVVLVPFQWKKWKWAWPFADPPDPDDRIDIDIDGSPDDDDQKDFDDDVPDPDTGIIIGTDDMDGD

pLDDT: mean 78.29, std 18.19, range [37.34, 97.19]